Protein AF-A0A847H7W1-F1 (afdb_monomer_lite)

Foldseek 3Di:
DVVVLVVLVVVLVPDPDLVVNLVSLLVNQVVVLVVLVVVCVVPVDPCSVVVSVCSCVVVRPVVSVVSVCVVCVNDD

Sequence (76 aa):
MTACLVSGLVLVLRTSDALTKAVLSDLVFYTMIAIFLTWTLTNPTSIGYEVALLAAIAGGVLPTLSMARIISKGRR

Structure (mmCIF, N/CA/C/O backbone):
data_AF-A0A847H7W1-F1
#
_entry.id   AF-A0A847H7W1-F1
#
loop_
_atom_site.group_PDB
_atom_site.id
_atom_site.type_symbol
_atom_site.label_atom_id
_atom_site.label_alt_id
_atom_site.label_comp_id
_atom_site.label_asym_id
_atom_site.label_entity_id
_atom_site.label_seq_id
_atom_site.pdbx_PDB_ins_code
_atom_site.Cartn_x
_atom_site.Cartn_y
_atom_site.Cartn_z
_atom_site.occupancy
_atom_site.B_iso_or_equiv
_atom_site.auth_seq_id
_atom_site.auth_comp_id
_atom_site.auth_asym_id
_atom_site.auth_atom_id
_atom_site.pdbx_PDB_model_num
ATOM 1 N N . MET A 1 1 ? 4.959 -11.543 -6.366 1.00 58.53 1 MET A N 1
ATOM 2 C CA . MET A 1 1 ? 4.143 -10.383 -5.929 1.00 58.53 1 MET A CA 1
ATOM 3 C C . MET A 1 1 ? 2.647 -10.580 -6.127 1.00 58.53 1 MET A C 1
ATOM 5 O O . MET A 1 1 ? 1.911 -10.366 -5.176 1.00 58.53 1 MET A O 1
ATOM 9 N N . THR A 1 2 ? 2.184 -11.053 -7.287 1.00 61.41 2 THR A N 1
ATOM 10 C CA . THR A 1 2 ? 0.759 -11.363 -7.532 1.00 61.41 2 THR A CA 1
ATOM 11 C C . THR A 1 2 ? 0.178 -12.383 -6.544 1.00 61.41 2 THR A C 1
ATOM 13 O O . THR A 1 2 ? -0.910 -12.170 -6.021 1.00 61.41 2 THR A O 1
ATOM 16 N N . ALA A 1 3 ? 0.933 -13.433 -6.199 1.00 62.25 3 ALA A N 1
ATOM 17 C CA . ALA A 1 3 ? 0.520 -14.428 -5.203 1.00 62.25 3 ALA A CA 1
ATOM 18 C C . ALA A 1 3 ? 0.325 -13.841 -3.790 1.00 62.25 3 ALA A C 1
ATOM 20 O O . ALA A 1 3 ? -0.617 -14.224 -3.104 1.00 62.25 3 ALA A O 1
ATOM 21 N N . CYS A 1 4 ? 1.165 -12.880 -3.380 1.00 64.56 4 CYS A N 1
ATOM 22 C CA . CYS A 1 4 ? 1.034 -12.195 -2.088 1.00 64.56 4 CYS A CA 1
ATOM 23 C C . CYS A 1 4 ? -0.182 -11.263 -2.049 1.00 64.56 4 CYS A C 1
ATOM 25 O O . CYS A 1 4 ? -0.821 -11.110 -1.013 1.00 64.56 4 CYS A O 1
ATOM 27 N N . LEU A 1 5 ? -0.514 -10.648 -3.186 1.00 63.97 5 LEU A N 1
ATOM 28 C CA . LEU A 1 5 ? -1.679 -9.777 -3.299 1.00 63.97 5 LEU A CA 1
ATOM 29 C C . LEU A 1 5 ? -2.972 -10.600 -3.221 1.00 63.97 5 LEU A C 1
ATOM 31 O O . LEU A 1 5 ? -3.876 -10.252 -2.471 1.00 63.97 5 LEU A O 1
ATOM 35 N N . VAL A 1 6 ? -3.022 -11.745 -3.911 1.00 71.06 6 VAL A N 1
ATOM 36 C CA . VAL A 1 6 ? -4.160 -12.675 -3.841 1.00 71.06 6 VAL A CA 1
ATOM 37 C C . VAL A 1 6 ? -4.304 -13.275 -2.441 1.00 71.06 6 VAL A C 1
ATOM 39 O O . VAL A 1 6 ? -5.414 -13.306 -1.914 1.00 71.06 6 VAL A O 1
ATOM 42 N N . SER A 1 7 ? -3.211 -13.698 -1.796 1.00 64.88 7 SER A N 1
ATOM 43 C CA . SER A 1 7 ? -3.280 -14.232 -0.430 1.00 64.88 7 SER A CA 1
ATOM 44 C C . SER A 1 7 ? -3.703 -13.171 0.589 1.00 64.88 7 SER A C 1
ATOM 46 O O . SER A 1 7 ? -4.546 -13.462 1.437 1.00 64.88 7 SER A O 1
ATOM 48 N N . GLY A 1 8 ? -3.212 -11.932 0.467 1.00 62.91 8 GLY A N 1
ATOM 49 C CA . GLY A 1 8 ? -3.645 -10.796 1.285 1.00 62.91 8 GLY A CA 1
ATOM 50 C C . GLY A 1 8 ? -5.129 -10.469 1.107 1.00 62.91 8 GLY A C 1
ATOM 51 O O . GLY A 1 8 ? -5.839 -10.276 2.091 1.00 62.91 8 GLY A O 1
ATOM 52 N N . LEU A 1 9 ? -5.636 -10.499 -0.129 1.00 62.28 9 LEU A N 1
ATOM 53 C CA . LEU A 1 9 ? -7.046 -10.237 -0.437 1.00 62.28 9 LEU A CA 1
ATOM 54 C C . LEU A 1 9 ? -7.975 -11.333 0.115 1.00 62.28 9 LEU A C 1
ATOM 56 O O . LEU A 1 9 ? -9.041 -11.039 0.655 1.00 62.28 9 LEU A O 1
ATOM 60 N N . VAL A 1 10 ? -7.547 -12.598 0.060 1.00 67.94 10 VAL A N 1
ATOM 61 C CA . VAL A 1 10 ? -8.258 -13.724 0.696 1.00 67.94 10 VAL A CA 1
ATOM 62 C C . VAL A 1 10 ? -8.293 -13.565 2.222 1.00 67.94 10 VAL A C 1
ATOM 64 O O . VAL A 1 10 ? -9.318 -13.841 2.850 1.00 67.94 10 VAL A O 1
ATOM 67 N N . LEU A 1 11 ? -7.210 -13.072 2.827 1.00 62.03 11 LEU A N 1
ATOM 68 C CA . LEU A 1 11 ? -7.114 -12.826 4.270 1.00 62.03 11 LEU A CA 1
ATOM 69 C C . LEU A 1 11 ? -7.999 -11.649 4.725 1.00 62.03 11 LEU A C 1
ATOM 71 O O . LEU A 1 11 ? -8.642 -11.745 5.773 1.00 62.03 11 LEU A O 1
ATOM 75 N N . VAL A 1 12 ? -8.114 -10.590 3.910 1.00 61.38 12 VAL A N 1
ATOM 76 C CA . VAL A 1 12 ? -9.079 -9.482 4.103 1.00 61.38 12 VAL A CA 1
ATOM 77 C C . VAL A 1 12 ? -10.516 -9.997 4.130 1.00 61.38 12 VAL A C 1
ATOM 79 O O . VAL A 1 12 ? -11.309 -9.567 4.969 1.00 61.38 12 VAL A O 1
ATOM 82 N N . LEU A 1 13 ? -10.866 -10.903 3.214 1.00 61.06 13 LEU A N 1
ATOM 83 C CA . LEU A 1 13 ? -12.226 -11.434 3.093 1.00 61.06 13 LEU A CA 1
ATOM 84 C C . LEU A 1 13 ? -12.595 -12.392 4.232 1.00 61.06 13 LEU A C 1
ATOM 86 O O . LEU A 1 13 ? -13.758 -12.440 4.624 1.00 61.06 13 LEU A O 1
ATOM 90 N N . ARG A 1 14 ? -11.627 -13.135 4.784 1.00 64.31 14 ARG A N 1
ATOM 91 C CA . ARG A 1 14 ? -11.870 -14.060 5.905 1.00 64.31 14 ARG A CA 1
ATOM 92 C C . ARG A 1 14 ? -11.910 -13.401 7.282 1.00 64.31 14 ARG A C 1
ATOM 94 O O . ARG A 1 14 ? -12.454 -13.997 8.209 1.00 64.31 14 ARG A O 1
ATOM 101 N N . THR A 1 15 ? -11.331 -12.217 7.445 1.00 58.66 15 THR A N 1
ATOM 102 C CA . THR A 1 15 ? -11.179 -11.599 8.768 1.00 58.66 15 THR A CA 1
ATOM 103 C C . THR A 1 15 ? -12.368 -10.696 9.106 1.00 58.66 15 THR A C 1
ATOM 105 O O . THR A 1 15 ? -12.680 -9.766 8.362 1.00 58.66 15 THR A O 1
ATOM 108 N N . SER A 1 16 ? -13.032 -10.963 10.238 1.00 56.47 16 SER A N 1
ATOM 109 C CA . SER A 1 16 ? -14.222 -10.213 10.690 1.00 56.47 16 SER A CA 1
ATOM 110 C C . SER A 1 16 ? -13.904 -9.000 11.579 1.00 56.47 16 SER A C 1
ATOM 112 O O . SER A 1 16 ? -14.754 -8.126 11.727 1.00 56.47 16 SER A O 1
ATOM 114 N N . ASP A 1 17 ? -12.688 -8.900 12.127 1.00 64.19 17 ASP A N 1
ATOM 115 C CA . ASP A 1 17 ? -12.281 -7.772 12.972 1.00 64.19 17 ASP A CA 1
ATOM 116 C C . ASP A 1 17 ? -11.953 -6.515 12.157 1.00 64.19 17 ASP A C 1
ATOM 118 O O . ASP A 1 17 ? -11.080 -6.525 11.285 1.00 64.19 17 ASP A O 1
ATOM 122 N N . ALA A 1 18 ? -12.622 -5.404 12.480 1.00 65.19 18 ALA A N 1
ATOM 123 C CA . ALA A 1 18 ? -12.477 -4.123 11.782 1.0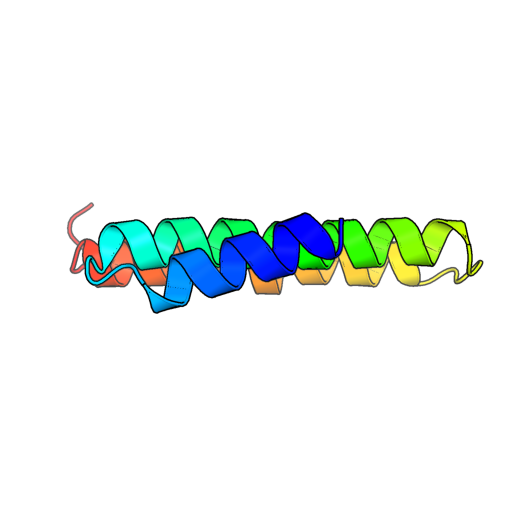0 65.19 18 ALA A CA 1
ATOM 124 C C . ALA A 1 18 ? -11.044 -3.563 11.840 1.00 65.19 18 ALA A C 1
ATOM 126 O O . ALA A 1 18 ? -10.567 -2.967 10.875 1.00 65.19 18 ALA A O 1
ATOM 127 N N . LEU A 1 19 ? -10.347 -3.793 12.955 1.00 65.44 19 LEU A N 1
ATOM 128 C CA . LEU A 1 19 ? -8.982 -3.318 13.174 1.00 65.44 19 LEU A CA 1
ATOM 129 C C . LEU A 1 19 ? -7.986 -4.090 12.297 1.00 65.44 19 LEU A C 1
ATOM 131 O O . LEU A 1 19 ? -7.155 -3.497 11.614 1.00 65.44 19 LEU A O 1
ATOM 135 N N . THR A 1 20 ? -8.151 -5.410 12.214 1.00 67.06 20 THR A N 1
ATOM 136 C CA . THR A 1 20 ? -7.348 -6.266 11.337 1.00 67.06 20 THR A CA 1
ATOM 137 C C 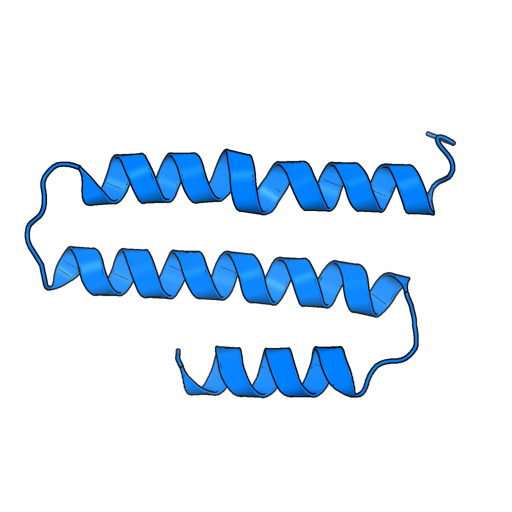. THR A 1 20 ? -7.649 -5.995 9.863 1.00 67.06 20 THR A C 1
ATOM 139 O O . THR A 1 20 ? -6.735 -5.990 9.042 1.00 67.06 20 THR A O 1
ATOM 142 N N . LYS A 1 21 ? -8.905 -5.682 9.515 1.00 68.31 21 LYS A N 1
ATOM 143 C CA . LYS A 1 21 ? -9.291 -5.263 8.158 1.00 68.31 21 LYS A CA 1
ATOM 144 C C . LYS A 1 21 ? -8.612 -3.962 7.725 1.00 68.31 21 LYS A C 1
ATOM 146 O O . LYS A 1 21 ? -8.202 -3.862 6.572 1.00 68.31 21 LYS A O 1
ATOM 151 N N . ALA A 1 22 ? -8.459 -2.998 8.634 1.00 70.06 22 ALA A N 1
ATOM 152 C CA . ALA A 1 22 ? -7.763 -1.744 8.348 1.00 70.06 22 ALA A CA 1
ATOM 153 C C . ALA A 1 22 ? -6.273 -1.981 8.041 1.00 70.06 22 ALA A C 1
ATOM 155 O O . ALA A 1 22 ? -5.776 -1.519 7.016 1.00 70.06 22 ALA A O 1
ATOM 156 N N . VAL A 1 23 ? -5.585 -2.780 8.861 1.00 71.44 23 VAL A N 1
ATOM 157 C CA . VAL A 1 23 ? -4.168 -3.125 8.635 1.00 71.44 23 VAL A CA 1
ATOM 158 C C . VAL A 1 23 ? -3.985 -3.940 7.352 1.00 71.44 23 VAL A C 1
ATOM 160 O O . VAL A 1 23 ? -3.078 -3.684 6.564 1.00 71.44 23 VAL A O 1
ATOM 163 N N . LEU A 1 24 ? -4.878 -4.898 7.090 1.00 72.69 24 LEU A N 1
ATOM 164 C CA . LEU A 1 24 ? -4.838 -5.687 5.860 1.00 72.69 24 LEU A CA 1
ATOM 165 C C . LEU A 1 24 ? -5.096 -4.834 4.607 1.00 72.69 24 LEU A C 1
ATOM 167 O O . LEU A 1 24 ? -4.495 -5.094 3.566 1.00 72.69 24 LEU A O 1
ATOM 171 N N . SER A 1 25 ? -5.956 -3.814 4.695 1.00 69.12 25 SER A N 1
ATOM 172 C CA . SER A 1 25 ? -6.186 -2.887 3.580 1.00 69.12 25 SER A CA 1
ATOM 173 C C . SER A 1 25 ? -4.939 -2.069 3.233 1.00 69.12 25 SER A C 1
ATOM 175 O O . SER A 1 25 ? -4.648 -1.889 2.051 1.00 69.12 25 SER A O 1
ATOM 177 N N . ASP A 1 26 ? -4.155 -1.673 4.239 1.00 75.50 26 ASP A N 1
ATOM 178 C CA . ASP A 1 26 ? -2.884 -0.969 4.047 1.00 75.50 26 ASP A CA 1
ATOM 179 C C . ASP A 1 26 ? -1.848 -1.857 3.344 1.00 75.50 26 ASP A C 1
ATOM 181 O O . ASP A 1 26 ? -1.218 -1.471 2.356 1.00 75.50 26 ASP A O 1
ATOM 185 N N . LEU A 1 27 ? -1.759 -3.118 3.776 1.00 73.00 27 LEU A N 1
ATOM 186 C CA . LEU A 1 27 ? -0.875 -4.107 3.167 1.00 73.00 27 LEU A CA 1
ATOM 187 C C . LEU A 1 27 ? -1.203 -4.330 1.682 1.00 73.00 27 LEU A C 1
ATOM 189 O O . LEU A 1 27 ? -0.295 -4.387 0.850 1.00 73.00 27 LEU A O 1
ATOM 193 N N . VAL A 1 28 ? -2.485 -4.413 1.316 1.00 77.94 28 VAL A N 1
ATOM 194 C CA . VAL A 1 28 ? -2.908 -4.571 -0.087 1.00 77.94 28 VAL A CA 1
ATOM 195 C C . VAL A 1 28 ? -2.543 -3.340 -0.924 1.00 77.94 28 VAL A C 1
ATOM 197 O O . VAL A 1 28 ? -1.999 -3.501 -2.020 1.00 77.94 28 VAL A O 1
ATOM 200 N N . PHE A 1 29 ? -2.765 -2.127 -0.407 1.00 74.94 29 PHE A N 1
ATOM 201 C 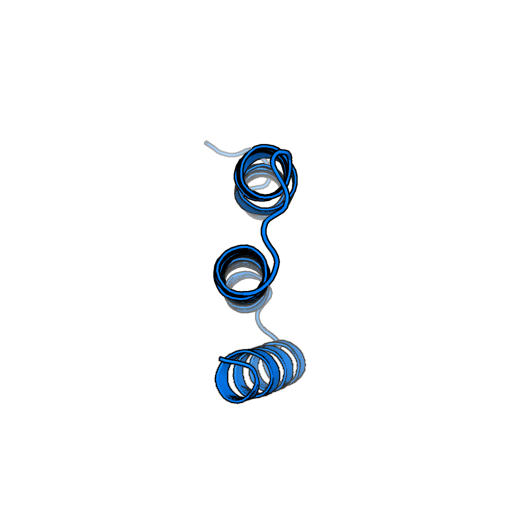CA . PHE A 1 29 ? -2.439 -0.880 -1.109 1.00 74.94 29 PHE A CA 1
ATOM 202 C C . PHE A 1 29 ? -0.941 -0.747 -1.403 1.00 74.94 29 PHE A C 1
ATOM 204 O O . PHE A 1 29 ? -0.554 -0.506 -2.550 1.00 74.94 29 PHE A O 1
ATOM 211 N N . TYR A 1 30 ? -0.081 -0.987 -0.411 1.00 75.06 30 TYR A N 1
ATOM 212 C CA . TYR A 1 30 ? 1.369 -0.957 -0.626 1.00 75.06 30 TYR A CA 1
ATOM 213 C C . TYR A 1 30 ? 1.848 -2.060 -1.575 1.00 75.06 30 TYR A C 1
ATOM 215 O O . TYR A 1 30 ? 2.748 -1.833 -2.388 1.00 75.06 30 TYR A O 1
ATOM 223 N N . THR A 1 31 ? 1.209 -3.233 -1.552 1.00 79.31 31 THR A N 1
ATOM 224 C CA . THR A 1 31 ? 1.530 -4.317 -2.494 1.00 79.31 31 THR A CA 1
ATOM 225 C C . THR A 1 31 ? 1.181 -3.931 -3.938 1.00 79.31 31 THR A C 1
ATOM 227 O O . THR A 1 31 ? 1.944 -4.246 -4.853 1.00 79.31 31 THR A O 1
ATOM 230 N N . MET A 1 32 ? 0.077 -3.206 -4.167 1.00 78.31 32 MET A N 1
ATOM 231 C CA . MET A 1 32 ? -0.275 -2.674 -5.494 1.00 78.31 32 MET A CA 1
ATOM 232 C C . MET A 1 32 ? 0.758 -1.661 -6.005 1.00 78.31 32 MET A C 1
ATOM 234 O O . MET A 1 32 ? 1.173 -1.748 -7.161 1.00 78.31 32 MET A O 1
ATOM 238 N N . ILE A 1 33 ? 1.221 -0.747 -5.148 1.00 82.31 33 ILE A N 1
ATOM 239 C CA . ILE A 1 33 ? 2.247 0.251 -5.504 1.00 82.31 33 ILE A CA 1
ATOM 240 C C . ILE A 1 33 ? 3.571 -0.432 -5.862 1.00 82.31 33 ILE A C 1
ATOM 242 O O . ILE A 1 33 ? 4.208 -0.075 -6.853 1.00 82.31 33 ILE A O 1
ATOM 246 N N . ALA A 1 34 ? 3.969 -1.462 -5.112 1.00 80.00 34 ALA A N 1
ATOM 247 C CA . ALA A 1 34 ? 5.172 -2.232 -5.414 1.00 80.00 34 ALA A CA 1
ATOM 248 C C . ALA A 1 34 ? 5.083 -2.927 -6.787 1.00 80.00 34 ALA A C 1
ATOM 250 O O . ALA A 1 34 ? 6.058 -2.940 -7.543 1.00 80.00 34 ALA A O 1
ATOM 251 N N . ILE A 1 35 ? 3.918 -3.487 -7.145 1.00 81.00 35 ILE A N 1
ATOM 252 C CA . ILE A 1 35 ? 3.699 -4.089 -8.474 1.00 81.00 35 ILE A CA 1
ATOM 253 C C . ILE A 1 35 ? 3.829 -3.041 -9.569 1.00 81.00 35 ILE A C 1
ATOM 255 O O . ILE A 1 35 ? 4.501 -3.292 -10.568 1.00 81.00 35 ILE A O 1
ATOM 259 N N . PHE A 1 36 ? 3.247 -1.865 -9.358 1.00 81.38 36 PHE A N 1
ATOM 260 C CA . PHE A 1 36 ? 3.357 -0.760 -10.297 1.00 81.38 36 PHE A CA 1
ATOM 261 C C . PHE A 1 36 ? 4.817 -0.318 -10.493 1.00 81.38 36 PHE A C 1
ATOM 263 O O . PHE A 1 36 ? 5.270 -0.231 -11.629 1.00 81.38 36 PHE A O 1
ATOM 270 N N . LEU A 1 37 ? 5.600 -0.178 -9.418 1.00 79.94 37 LEU A N 1
ATOM 271 C CA . LEU A 1 37 ? 7.042 0.122 -9.487 1.00 79.94 37 LEU A CA 1
ATOM 272 C C . LEU A 1 37 ? 7.855 -0.957 -10.217 1.00 79.94 37 LEU A C 1
ATOM 274 O O . LEU A 1 37 ? 8.811 -0.669 -10.935 1.00 79.94 37 LEU A O 1
ATOM 278 N N . THR A 1 38 ? 7.475 -2.224 -10.060 1.00 80.75 38 THR A N 1
ATOM 279 C CA . THR A 1 38 ? 8.140 -3.320 -10.780 1.00 80.75 38 THR A CA 1
ATOM 280 C C . THR A 1 38 ? 7.803 -3.282 -12.272 1.00 80.75 38 THR A C 1
ATOM 282 O O . THR A 1 38 ? 8.644 -3.578 -13.119 1.00 80.75 38 THR A O 1
ATOM 285 N N . TRP A 1 39 ? 6.587 -2.858 -12.618 1.00 81.12 39 TRP A N 1
ATOM 286 C CA . TRP A 1 39 ? 6.167 -2.657 -14.001 1.00 81.12 39 TRP A CA 1
ATOM 287 C C . TRP A 1 39 ? 6.881 -1.465 -14.660 1.00 81.12 39 TRP A C 1
ATOM 289 O O . TRP A 1 39 ? 7.316 -1.586 -15.806 1.00 81.12 39 TRP A O 1
ATOM 299 N N . THR A 1 40 ? 7.115 -0.363 -13.936 1.00 80.25 40 THR A N 1
ATOM 300 C CA . THR A 1 40 ? 7.857 0.802 -14.464 1.00 80.25 40 THR A CA 1
ATOM 301 C C . THR A 1 40 ? 9.325 0.502 -14.771 1.00 80.25 40 THR A C 1
ATOM 303 O O . THR A 1 40 ? 9.928 1.182 -15.592 1.00 80.25 40 THR A O 1
ATOM 306 N N . LEU A 1 41 ? 9.916 -0.528 -14.154 1.00 75.81 41 LEU A N 1
ATOM 307 C CA . LEU A 1 41 ? 11.278 -0.979 -14.480 1.00 75.81 41 LEU A CA 1
ATOM 308 C C . LEU A 1 41 ? 11.363 -1.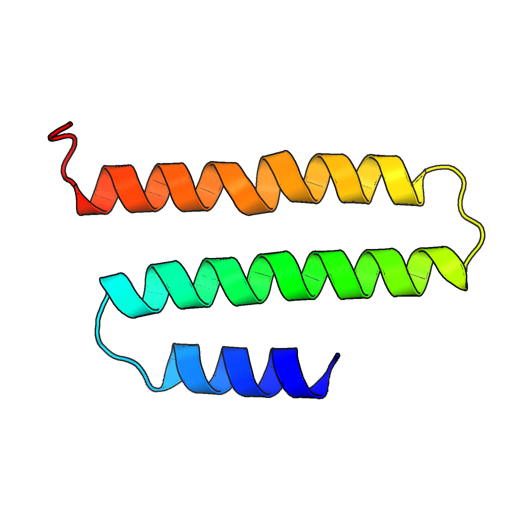667 -15.851 1.00 75.81 41 LEU A C 1
ATOM 310 O O . LEU A 1 41 ? 12.410 -1.633 -16.490 1.00 75.81 41 LEU A O 1
ATOM 314 N N . THR A 1 42 ? 10.273 -2.292 -16.303 1.00 77.75 42 THR A N 1
ATOM 315 C CA . THR A 1 42 ? 10.212 -2.991 -17.602 1.00 77.75 42 THR A CA 1
ATOM 316 C C . THR A 1 42 ? 9.613 -2.129 -18.711 1.00 77.75 42 THR A C 1
ATOM 318 O O . THR A 1 42 ? 9.848 -2.402 -19.885 1.00 77.75 42 THR A O 1
ATOM 321 N N . ASN A 1 43 ? 8.882 -1.070 -18.353 1.00 74.75 43 ASN A N 1
ATOM 322 C CA . ASN A 1 43 ? 8.272 -0.126 -19.282 1.00 74.75 43 ASN A CA 1
ATOM 323 C C . ASN A 1 43 ? 8.869 1.265 -19.041 1.00 74.75 43 ASN A C 1
ATOM 325 O O . ASN A 1 43 ? 8.465 1.933 -18.087 1.00 74.75 43 ASN A O 1
ATOM 329 N N . PRO A 1 44 ? 9.829 1.714 -19.870 1.00 67.94 44 PRO A N 1
ATOM 330 C CA . PRO A 1 44 ? 10.477 3.005 -19.689 1.00 67.94 44 PRO A CA 1
ATOM 331 C C . PRO A 1 44 ? 9.479 4.137 -19.955 1.00 67.94 44 PRO A C 1
ATOM 333 O O . PRO A 1 44 ? 9.272 4.575 -21.083 1.00 67.94 44 PRO A O 1
ATOM 336 N N . THR A 1 45 ? 8.844 4.610 -18.887 1.00 73.94 45 THR A N 1
ATOM 337 C CA . THR A 1 45 ? 7.933 5.757 -18.887 1.00 73.94 45 THR A CA 1
ATOM 338 C C . THR A 1 45 ? 8.477 6.818 -17.942 1.00 73.94 45 THR A C 1
ATOM 340 O O . THR A 1 45 ? 8.666 6.538 -16.759 1.00 73.94 45 THR A O 1
ATOM 343 N N . SER A 1 46 ? 8.686 8.042 -18.435 1.00 72.88 46 SER A N 1
ATOM 344 C CA . SER A 1 46 ? 9.275 9.129 -17.635 1.00 72.88 46 SER A CA 1
ATOM 345 C C . SER A 1 46 ? 8.409 9.541 -16.433 1.00 72.88 46 SER A C 1
ATOM 347 O O . SER A 1 46 ? 8.943 10.028 -15.449 1.00 72.88 46 SER A O 1
ATOM 349 N N . ILE A 1 47 ? 7.094 9.290 -16.500 1.00 80.19 47 ILE A N 1
ATOM 350 C CA . ILE A 1 47 ? 6.085 9.742 -15.521 1.00 80.19 47 ILE A CA 1
ATOM 351 C C . ILE A 1 47 ? 5.736 8.647 -14.487 1.00 80.19 47 ILE A C 1
ATOM 353 O O . ILE A 1 47 ? 5.043 8.879 -13.496 1.00 80.19 47 ILE A O 1
ATOM 357 N N . GLY A 1 48 ? 6.229 7.417 -14.680 1.00 79.94 48 GLY A N 1
ATOM 358 C CA . GLY A 1 48 ? 5.846 6.268 -13.850 1.00 79.94 48 GLY A CA 1
ATOM 359 C C . GLY A 1 48 ? 6.157 6.460 -12.360 1.00 79.94 48 GLY A C 1
ATOM 360 O O . GLY A 1 48 ? 5.329 6.153 -11.505 1.00 79.94 48 GLY A O 1
ATOM 361 N N . TYR A 1 49 ? 7.314 7.037 -12.035 1.00 76.75 49 TYR A N 1
ATOM 362 C CA . TYR A 1 49 ? 7.723 7.259 -10.644 1.00 76.75 49 TYR A CA 1
ATOM 363 C C . TYR A 1 49 ? 6.920 8.361 -9.945 1.00 76.75 49 TYR A C 1
ATOM 365 O O . TYR A 1 49 ? 6.618 8.240 -8.759 1.00 76.75 49 TYR A O 1
ATOM 373 N N . GLU A 1 50 ? 6.523 9.403 -10.671 1.00 83.06 50 GLU A N 1
ATOM 374 C CA . GLU A 1 50 ? 5.717 10.506 -10.137 1.00 83.06 50 GLU A CA 1
ATOM 375 C C . GLU A 1 50 ? 4.317 10.008 -9.763 1.00 83.06 50 GLU A C 1
ATOM 377 O O . GLU A 1 50 ? 3.814 10.294 -8.676 1.00 83.06 50 GLU A O 1
ATOM 382 N N . VAL A 1 51 ? 3.724 9.168 -10.618 1.00 83.50 51 VAL A N 1
ATOM 383 C CA . VAL A 1 51 ? 2.440 8.508 -10.347 1.00 83.50 51 VAL A CA 1
ATOM 384 C C . VAL A 1 51 ? 2.551 7.551 -9.163 1.00 83.50 51 VAL A C 1
ATOM 386 O O . VAL A 1 51 ? 1.664 7.543 -8.313 1.00 83.50 51 VAL A O 1
ATOM 389 N N . ALA A 1 52 ? 3.638 6.780 -9.057 1.00 82.56 52 ALA A N 1
ATOM 390 C CA . ALA A 1 52 ? 3.859 5.884 -7.921 1.00 82.56 52 ALA A CA 1
ATOM 391 C C . ALA A 1 52 ? 3.950 6.655 -6.592 1.00 82.56 52 ALA A C 1
ATOM 393 O O . ALA A 1 52 ? 3.394 6.225 -5.580 1.00 82.56 52 ALA A O 1
ATOM 394 N N . LEU A 1 53 ? 4.608 7.816 -6.605 1.00 82.06 53 LEU A N 1
ATOM 395 C CA . LEU A 1 53 ? 4.780 8.667 -5.430 1.00 82.06 53 LEU A CA 1
ATOM 396 C C . LEU A 1 53 ? 3.462 9.337 -5.018 1.00 82.06 53 LEU A C 1
ATOM 398 O O . LEU A 1 53 ? 3.099 9.317 -3.840 1.00 82.06 53 LEU A O 1
ATOM 402 N N . LEU A 1 54 ? 2.695 9.845 -5.986 1.00 85.25 54 LEU A N 1
ATOM 403 C CA . LEU A 1 54 ? 1.346 10.361 -5.745 1.00 85.25 54 LEU A CA 1
ATOM 404 C C . LEU A 1 54 ? 0.406 9.263 -5.233 1.00 85.25 54 LEU A C 1
ATOM 406 O O . LEU A 1 54 ? -0.350 9.506 -4.295 1.00 85.25 54 LEU A O 1
ATOM 410 N N . ALA A 1 55 ? 0.481 8.050 -5.783 1.00 83.31 55 ALA A N 1
ATOM 411 C CA . ALA A 1 55 ? -0.312 6.908 -5.333 1.00 83.31 55 ALA A CA 1
ATOM 412 C C . ALA A 1 55 ? 0.033 6.489 -3.895 1.00 83.31 55 ALA A C 1
ATOM 414 O O . ALA A 1 55 ? -0.871 6.182 -3.120 1.00 83.31 55 ALA A O 1
ATOM 415 N N . ALA A 1 56 ? 1.308 6.529 -3.503 1.00 80.50 56 ALA A N 1
ATOM 416 C CA . ALA A 1 56 ? 1.725 6.226 -2.135 1.00 80.50 56 ALA A CA 1
ATOM 417 C C . ALA A 1 56 ? 1.179 7.236 -1.118 1.00 80.50 56 ALA A C 1
ATOM 419 O O . ALA A 1 56 ? 0.672 6.843 -0.066 1.00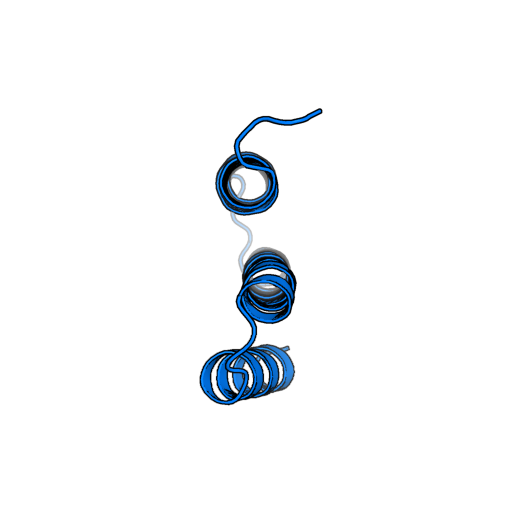 80.50 56 ALA A O 1
ATOM 420 N N . ILE A 1 57 ? 1.223 8.529 -1.442 1.00 82.25 57 ILE A N 1
ATOM 421 C CA . ILE A 1 57 ? 0.737 9.583 -0.544 1.00 82.25 57 ILE A CA 1
ATOM 422 C C . ILE A 1 57 ? -0.794 9.603 -0.523 1.00 82.25 57 ILE A C 1
ATOM 424 O O . ILE A 1 57 ? -1.401 9.487 0.541 1.00 82.25 57 ILE A O 1
ATOM 428 N N . ALA A 1 58 ? -1.424 9.727 -1.692 1.00 81.00 58 ALA A N 1
ATOM 429 C CA . ALA A 1 58 ? -2.865 9.917 -1.801 1.00 81.00 58 ALA A CA 1
ATOM 430 C C . ALA A 1 58 ? -3.658 8.627 -1.549 1.00 81.00 58 ALA A C 1
ATOM 432 O O . ALA A 1 58 ? -4.719 8.671 -0.931 1.00 81.00 58 ALA A O 1
ATOM 433 N N . GLY A 1 59 ? -3.148 7.489 -2.024 1.00 71.25 59 GLY A N 1
ATOM 434 C CA . GLY A 1 59 ? -3.813 6.188 -1.939 1.00 71.25 59 GLY A CA 1
ATOM 435 C C . GLY A 1 59 ? -3.380 5.326 -0.752 1.00 71.25 59 GLY A C 1
ATOM 436 O O . GLY A 1 59 ? -4.187 4.543 -0.271 1.00 71.25 59 GLY A O 1
ATOM 437 N N . GLY A 1 60 ? -2.147 5.459 -0.255 1.00 75.25 60 GLY A N 1
ATOM 438 C CA . GLY A 1 60 ? -1.659 4.667 0.884 1.00 75.25 60 GLY A CA 1
ATOM 439 C C . GLY A 1 60 ? -1.905 5.343 2.234 1.00 75.25 60 GLY A C 1
ATOM 440 O O . GLY A 1 60 ? -2.646 4.848 3.082 1.00 75.25 60 GLY A O 1
ATOM 441 N N . VAL A 1 61 ? -1.301 6.516 2.429 1.00 72.81 61 VAL A N 1
ATOM 442 C CA . VAL A 1 61 ? -1.19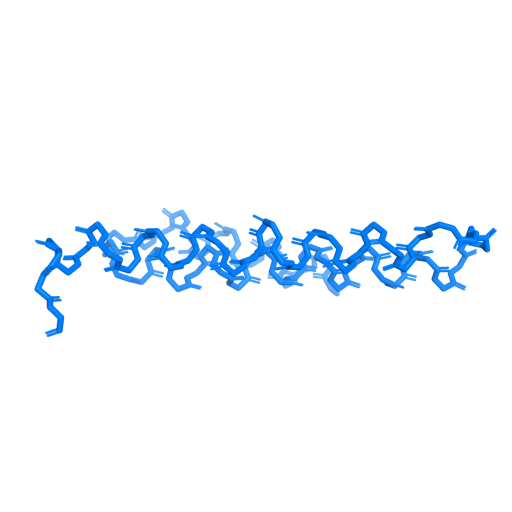4 7.154 3.755 1.00 72.81 61 VAL A CA 1
ATOM 443 C C . VAL A 1 61 ? -2.469 7.897 4.177 1.00 72.81 61 VAL A C 1
ATOM 445 O O . VAL A 1 61 ? -2.850 7.879 5.349 1.00 72.81 61 VAL A O 1
ATOM 448 N N . LEU A 1 62 ? -3.168 8.559 3.248 1.00 77.56 62 LEU A N 1
ATOM 449 C CA . LEU A 1 62 ? -4.398 9.293 3.586 1.00 77.56 62 LEU A CA 1
ATOM 450 C C . LEU A 1 62 ? -5.564 8.377 3.999 1.00 77.56 62 LEU A C 1
ATOM 452 O O . LEU A 1 62 ? -6.244 8.702 4.984 1.00 77.56 62 LEU A O 1
ATOM 456 N N . PRO A 1 63 ? -5.825 7.243 3.317 1.00 77.00 63 PRO A N 1
ATOM 457 C CA . PRO A 1 63 ? -6.927 6.363 3.698 1.00 77.00 63 PRO A CA 1
ATOM 458 C C . PRO A 1 63 ? -6.687 5.669 5.039 1.00 77.00 63 PRO A C 1
ATOM 460 O O . PRO A 1 63 ? -7.626 5.531 5.824 1.00 77.00 63 PRO A O 1
ATOM 463 N N . THR A 1 64 ? -5.442 5.304 5.354 1.00 79.31 64 THR A N 1
ATOM 464 C CA . THR A 1 64 ? -5.084 4.700 6.646 1.00 79.31 64 THR A CA 1
ATOM 465 C C . THR A 1 64 ? -5.216 5.673 7.803 1.00 79.31 64 THR A C 1
ATOM 467 O O . THR A 1 64 ? -5.838 5.330 8.808 1.00 79.31 64 THR A O 1
ATOM 470 N N . LEU A 1 65 ? -4.732 6.909 7.656 1.00 78.19 65 LEU A N 1
ATOM 471 C CA . LEU A 1 65 ? -4.955 7.967 8.647 1.00 78.19 65 LEU A CA 1
ATOM 472 C C . LEU A 1 65 ? -6.444 8.248 8.852 1.00 78.19 65 LEU A C 1
ATOM 474 O O . LEU A 1 65 ? -6.900 8.399 9.988 1.00 78.19 65 LEU A O 1
ATOM 478 N N . SER A 1 66 ? -7.212 8.284 7.763 1.00 78.25 66 SER A N 1
ATOM 479 C CA . SER A 1 66 ? -8.660 8.494 7.820 1.00 78.25 66 SER A CA 1
ATOM 480 C C . SER A 1 66 ? -9.356 7.355 8.567 1.00 78.25 66 SER A C 1
ATOM 482 O O . SER A 1 66 ? -10.148 7.619 9.472 1.00 78.25 66 SER A O 1
ATOM 484 N N . MET A 1 67 ? -9.016 6.096 8.274 1.00 76.56 67 MET A N 1
ATOM 485 C CA . MET A 1 67 ? -9.582 4.941 8.980 1.00 76.56 67 MET A CA 1
ATOM 486 C C . MET A 1 67 ? -9.153 4.871 10.441 1.00 76.56 67 MET A C 1
ATOM 488 O O . MET A 1 67 ? -10.000 4.641 11.300 1.00 76.56 67 MET A O 1
ATOM 492 N N . ALA A 1 68 ? -7.888 5.146 10.757 1.00 75.62 68 ALA A N 1
ATOM 493 C CA . ALA A 1 68 ? -7.414 5.211 12.137 1.00 75.62 68 ALA A CA 1
ATOM 494 C C . ALA A 1 68 ? -8.191 6.259 12.951 1.00 75.62 68 ALA A C 1
ATOM 496 O O . ALA A 1 68 ? -8.599 5.992 14.080 1.00 75.62 68 ALA A O 1
ATOM 497 N N . ARG A 1 69 ? -8.480 7.424 12.357 1.00 76.38 69 ARG A N 1
ATOM 498 C CA . ARG A 1 69 ? -9.278 8.496 12.978 1.00 76.38 69 ARG A CA 1
ATOM 499 C C . ARG A 1 69 ? -10.747 8.117 13.166 1.00 76.38 69 ARG A C 1
ATOM 501 O O . ARG A 1 69 ? -11.326 8.454 14.199 1.00 76.38 69 ARG A O 1
ATOM 508 N N . ILE A 1 70 ? -11.346 7.427 12.192 1.00 79.62 70 ILE A N 1
ATOM 509 C CA . ILE A 1 70 ? -12.724 6.918 12.287 1.00 79.62 70 ILE A CA 1
ATOM 510 C C . ILE A 1 70 ? -12.817 5.881 13.413 1.00 79.62 70 ILE A C 1
ATOM 512 O O . ILE A 1 70 ? -13.706 5.969 14.261 1.00 79.62 70 ILE A O 1
ATOM 516 N N . ILE A 1 71 ? -11.865 4.945 13.471 1.00 77.56 71 ILE A N 1
ATOM 517 C CA . ILE A 1 71 ? -11.808 3.891 14.493 1.00 77.56 71 ILE A CA 1
ATOM 518 C C . ILE A 1 71 ? -11.551 4.486 15.884 1.00 77.56 71 ILE A C 1
ATOM 520 O O . ILE A 1 71 ? -12.216 4.096 16.843 1.00 77.56 71 ILE A O 1
ATOM 524 N N . SER A 1 72 ? -10.660 5.477 16.009 1.00 78.50 72 SER A N 1
ATOM 525 C CA . SER A 1 72 ? -10.394 6.149 17.291 1.00 78.50 72 SER A CA 1
ATOM 526 C C . SER A 1 72 ? -11.536 7.065 17.752 1.00 78.50 72 SER A C 1
ATOM 528 O O . SER A 1 72 ? -11.468 7.641 18.841 1.00 78.50 72 SER A O 1
ATOM 530 N N . LYS A 1 73 ? -12.598 7.224 16.942 1.00 76.50 73 LYS A N 1
ATOM 531 C CA . LYS A 1 73 ? -13.700 8.178 17.160 1.00 76.50 73 LYS A CA 1
ATOM 532 C C . LYS A 1 73 ? -13.199 9.604 17.430 1.00 76.50 73 LYS A C 1
ATOM 534 O O . LYS A 1 73 ? -13.827 10.361 18.166 1.00 76.50 73 LYS A O 1
ATOM 539 N N . GLY A 1 74 ? -12.038 9.961 16.881 1.00 67.94 74 GLY A N 1
ATOM 540 C CA . GLY A 1 74 ? -11.408 11.263 17.097 1.00 67.94 74 GLY A CA 1
ATOM 541 C C . GLY A 1 74 ? -10.777 11.477 18.478 1.00 67.94 74 GLY A C 1
ATOM 542 O O . GLY A 1 74 ? -10.279 12.578 18.723 1.00 67.94 74 GLY A O 1
ATOM 543 N N . ARG A 1 75 ? -10.740 10.469 19.364 1.00 62.69 75 ARG A N 1
ATOM 544 C CA . ARG A 1 75 ? -9.890 10.515 20.566 1.00 62.69 75 ARG A CA 1
ATOM 545 C C . ARG A 1 75 ? -8.439 10.349 20.119 1.00 62.69 75 ARG A C 1
ATOM 547 O O . ARG A 1 75 ? -8.132 9.434 19.353 1.00 62.69 75 ARG A O 1
ATOM 554 N N . ARG A 1 76 ? -7.629 11.342 20.491 1.00 63.69 76 ARG A N 1
ATOM 555 C CA . ARG A 1 76 ? -6.205 11.441 20.162 1.00 63.69 76 ARG A CA 1
ATOM 556 C C . ARG A 1 76 ? -5.411 10.415 20.949 1.00 63.69 76 ARG A C 1
ATOM 558 O O . ARG A 1 76 ? -5.743 10.246 22.143 1.00 63.69 76 ARG A O 1
#

pLDDT: mean 73.24, std 7.5, range [56.47, 85.25]

Organism: NCBI:txid349751

Secondary structure (DSSP, 8-state):
-HHHHHHHHHHHHH---HHHHHHHHHHHHHHHHHHHHHHHHHS--TTHHHHHHHHIIIIIIHHHHHHHHHHTTT--

Radius of gyration: 14.52 Å; chains: 1; bounding box: 26×26×40 Å